Protein AF-A0A9X3S1B6-F1 (afdb_monomer_lite)

pLDDT: mean 93.77, std 5.99, range [55.69, 98.62]

Structure (mmCIF, N/CA/C/O backbone):
data_AF-A0A9X3S1B6-F1
#
_entry.id   AF-A0A9X3S1B6-F1
#
loop_
_atom_site.group_PDB
_atom_site.id
_atom_site.type_symbol
_atom_site.label_atom_id
_atom_site.label_alt_id
_atom_site.label_comp_id
_atom_site.label_asym_id
_atom_site.label_entity_id
_atom_site.label_seq_id
_atom_site.pdbx_PDB_ins_code
_atom_site.Cartn_x
_atom_site.Cartn_y
_atom_site.Cartn_z
_atom_site.occupancy
_atom_site.B_iso_or_equiv
_atom_site.auth_seq_id
_atom_site.auth_comp_id
_atom_site.auth_asym_id
_atom_site.auth_atom_id
_atom_site.pdbx_PDB_model_num
ATOM 1 N N . MET A 1 1 ? 19.649 -4.390 -50.395 1.00 55.69 1 MET A N 1
ATOM 2 C CA . MET A 1 1 ? 19.396 -3.046 -49.841 1.00 55.69 1 MET A CA 1
ATOM 3 C C . MET A 1 1 ? 19.246 -3.220 -48.351 1.00 55.69 1 MET A C 1
ATOM 5 O O . MET A 1 1 ? 18.350 -3.954 -47.955 1.00 55.69 1 MET A O 1
ATOM 9 N N . ASN A 1 2 ? 20.157 -2.636 -47.575 1.00 63.88 2 ASN A N 1
ATOM 10 C CA . ASN A 1 2 ? 19.964 -2.508 -46.139 1.00 63.88 2 ASN A CA 1
ATOM 11 C C . ASN A 1 2 ? 18.861 -1.468 -45.941 1.00 63.88 2 ASN A C 1
ATOM 13 O O . ASN A 1 2 ? 19.017 -0.348 -46.424 1.00 63.88 2 ASN A O 1
ATOM 17 N N . ARG A 1 3 ? 17.719 -1.874 -45.391 1.00 82.31 3 ARG A N 1
ATOM 18 C CA . ARG A 1 3 ? 16.631 -0.960 -45.035 1.00 82.31 3 ARG A CA 1
ATOM 19 C C . ARG A 1 3 ? 16.833 -0.661 -43.556 1.00 82.31 3 ARG A C 1
ATOM 21 O O . ARG A 1 3 ? 16.439 -1.474 -42.737 1.00 82.31 3 ARG A O 1
ATOM 28 N N . ASP A 1 4 ? 17.653 0.355 -43.334 1.00 87.81 4 ASP A N 1
ATOM 29 C CA . ASP A 1 4 ? 17.922 1.020 -42.061 1.00 87.81 4 ASP A CA 1
ATOM 30 C C . ASP A 1 4 ? 17.354 2.429 -42.267 1.00 87.81 4 ASP A C 1
ATOM 32 O O . ASP A 1 4 ? 18.010 3.285 -42.872 1.00 87.81 4 ASP A O 1
ATOM 36 N N . ALA A 1 5 ? 16.051 2.582 -42.033 1.00 92.12 5 ALA A N 1
ATOM 37 C CA . ALA A 1 5 ? 15.310 3.769 -42.454 1.00 92.12 5 ALA A CA 1
ATOM 38 C C . ALA A 1 5 ? 15.431 4.931 -41.459 1.00 92.12 5 ALA A C 1
ATOM 40 O O . ALA A 1 5 ? 15.227 6.084 -41.859 1.00 92.12 5 ALA A O 1
ATOM 41 N N . ASP A 1 6 ? 15.835 4.658 -40.221 1.00 92.50 6 ASP A N 1
ATOM 42 C CA . ASP A 1 6 ? 16.108 5.667 -39.202 1.00 92.50 6 ASP A CA 1
ATOM 43 C C . ASP A 1 6 ? 17.604 5.941 -38.948 1.00 92.50 6 ASP A C 1
ATOM 45 O O . ASP A 1 6 ? 17.943 6.962 -38.337 1.00 92.50 6 ASP A O 1
ATOM 49 N N . GLY A 1 7 ? 18.500 5.126 -39.512 1.00 92.62 7 GLY A N 1
ATOM 50 C CA . GLY A 1 7 ? 19.941 5.357 -39.531 1.00 92.62 7 GLY A CA 1
ATOM 51 C C . GLY A 1 7 ? 20.646 5.006 -38.224 1.00 92.62 7 GLY A C 1
ATOM 52 O O . GLY A 1 7 ? 21.706 5.576 -37.937 1.00 92.62 7 GLY A O 1
ATOM 53 N N . ASP A 1 8 ? 20.075 4.123 -37.410 1.00 90.50 8 ASP A N 1
ATOM 54 C CA . ASP A 1 8 ? 20.631 3.743 -36.115 1.00 90.50 8 ASP A CA 1
ATOM 55 C C . ASP A 1 8 ? 21.666 2.601 -36.174 1.00 90.50 8 ASP A C 1
ATOM 57 O O . ASP A 1 8 ? 22.314 2.281 -35.167 1.00 90.50 8 ASP A O 1
ATOM 61 N N . GLY A 1 9 ? 21.865 2.040 -37.373 1.00 92.88 9 GLY A N 1
ATOM 62 C CA . GLY A 1 9 ? 22.798 0.958 -37.659 1.00 92.88 9 GLY A CA 1
ATOM 63 C C . GLY A 1 9 ? 22.198 -0.450 -37.587 1.00 92.88 9 GLY A C 1
ATOM 64 O O . GLY A 1 9 ? 22.944 -1.415 -37.805 1.00 92.88 9 GLY A O 1
ATOM 65 N N . PHE A 1 10 ? 20.897 -0.596 -37.324 1.00 92.19 10 PHE A N 1
ATOM 66 C CA . PHE A 1 10 ? 20.180 -1.866 -37.258 1.00 92.19 10 PHE A CA 1
ATOM 67 C C . PHE A 1 10 ? 19.086 -1.950 -38.330 1.00 92.19 10 PHE A C 1
ATOM 69 O O . PHE A 1 10 ? 18.066 -1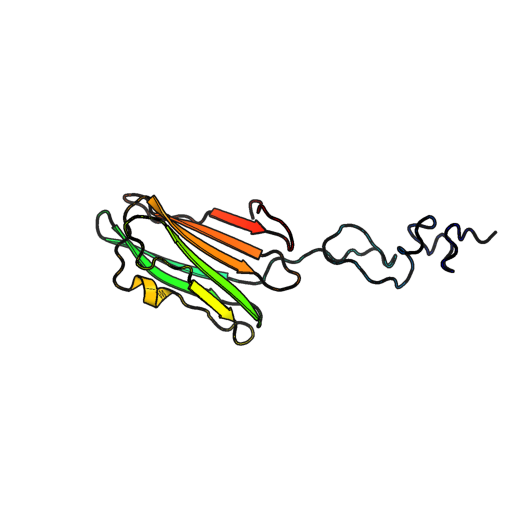.295 -38.250 1.00 92.19 10 PHE A O 1
ATOM 76 N N . PRO A 1 11 ? 19.244 -2.811 -39.343 1.00 92.19 11 PRO A N 1
ATOM 77 C CA . PRO A 1 11 ? 18.230 -2.960 -40.380 1.00 92.19 11 PRO A CA 1
ATOM 78 C C . PRO A 1 11 ? 17.125 -3.957 -40.010 1.00 92.19 11 PRO A C 1
ATOM 80 O O . PRO A 1 11 ? 17.331 -4.912 -39.251 1.00 92.19 11 PRO A O 1
ATOM 83 N N . VAL A 1 12 ? 15.981 -3.883 -40.692 1.00 87.69 12 VAL A N 1
ATOM 84 C CA . VAL A 1 12 ? 15.017 -5.000 -40.678 1.00 87.69 12 VAL A CA 1
ATOM 85 C C . VAL A 1 12 ? 15.642 -6.297 -41.233 1.00 87.69 12 VAL A C 1
ATOM 87 O O . VAL A 1 12 ? 16.408 -6.261 -42.203 1.00 87.69 12 VAL A O 1
ATOM 90 N N . PRO A 1 13 ? 15.303 -7.484 -40.687 1.00 89.31 13 PRO A N 1
ATOM 91 C CA . PRO A 1 13 ? 14.257 -7.747 -39.695 1.00 89.31 13 PRO A CA 1
ATOM 92 C C . PRO A 1 13 ? 14.770 -7.839 -38.248 1.00 89.31 13 PRO A C 1
ATOM 94 O O . PRO A 1 13 ? 14.054 -8.377 -37.404 1.00 89.31 13 PRO A O 1
ATOM 97 N N . VAL A 1 14 ? 16.021 -7.444 -37.974 1.00 89.44 14 VAL A N 1
ATOM 98 C CA . VAL A 1 14 ? 16.537 -7.470 -36.596 1.00 89.44 14 VAL A CA 1
ATOM 99 C C . VAL A 1 14 ? 16.000 -6.285 -35.798 1.00 89.44 14 VAL A C 1
ATOM 101 O O . VAL A 1 14 ? 15.715 -6.447 -34.615 1.00 89.44 14 VAL A O 1
ATOM 104 N N . ASP A 1 15 ? 15.794 -5.152 -36.466 1.00 93.50 15 ASP A N 1
ATOM 105 C CA . ASP A 1 15 ? 15.026 -4.036 -35.937 1.00 93.50 15 ASP A CA 1
ATOM 106 C C . ASP A 1 15 ? 13.513 -4.295 -36.045 1.00 93.50 15 ASP A C 1
ATOM 108 O O . ASP A 1 15 ? 12.995 -4.739 -37.079 1.00 93.50 15 ASP A O 1
ATOM 112 N N . CYS A 1 16 ? 12.824 -4.069 -34.931 1.00 93.69 16 CYS A N 1
ATOM 113 C CA . CYS A 1 16 ? 11.393 -4.220 -34.767 1.00 93.69 16 CYS A CA 1
ATOM 114 C C . CYS A 1 16 ? 10.609 -2.934 -35.091 1.00 93.69 16 CYS A C 1
ATOM 116 O O . CYS A 1 16 ? 9.411 -3.047 -35.368 1.00 93.69 16 CYS A O 1
ATOM 118 N N . ASP A 1 17 ? 11.259 -1.764 -35.130 1.00 93.12 17 ASP A N 1
ATOM 119 C CA . ASP A 1 17 ? 10.684 -0.484 -35.566 1.00 93.12 17 ASP A CA 1
ATOM 120 C C . ASP A 1 17 ? 11.730 0.403 -36.273 1.00 93.12 17 ASP A C 1
ATOM 122 O O . ASP A 1 17 ? 12.128 1.438 -35.757 1.00 93.12 17 ASP A O 1
ATOM 126 N N . ASP A 1 18 ? 12.064 0.038 -37.517 1.00 91.75 18 ASP A N 1
ATOM 127 C CA . ASP A 1 18 ? 13.013 0.708 -38.446 1.00 91.75 18 ASP A CA 1
ATOM 128 C C . ASP A 1 18 ? 12.674 2.176 -38.788 1.00 91.75 18 ASP A C 1
ATOM 130 O O . ASP A 1 18 ? 13.307 2.808 -39.631 1.00 91.75 18 ASP A O 1
ATOM 134 N N . GLY A 1 19 ? 11.604 2.724 -38.207 1.00 94.69 19 GLY A N 1
ATOM 135 C CA . GLY A 1 19 ? 11.247 4.137 -38.293 1.00 94.69 19 GLY A CA 1
ATOM 136 C C . GLY A 1 19 ? 11.608 4.941 -37.043 1.00 94.69 19 GLY A C 1
ATOM 137 O O . GLY A 1 19 ? 11.284 6.135 -36.992 1.00 94.69 19 GLY A O 1
ATOM 138 N N . ASN A 1 20 ? 12.212 4.321 -36.030 1.00 93.88 20 ASN A N 1
ATOM 139 C CA . ASN A 1 20 ? 12.457 4.921 -34.733 1.00 93.88 20 ASN A CA 1
ATOM 140 C C . ASN A 1 20 ? 13.818 4.502 -34.143 1.00 93.88 20 ASN A C 1
ATOM 142 O O . ASN A 1 20 ? 13.897 3.492 -33.447 1.00 93.88 20 ASN A O 1
ATOM 146 N N . PRO A 1 21 ? 14.838 5.383 -34.180 1.00 94.06 21 PRO A N 1
ATOM 147 C CA . PRO A 1 21 ? 16.205 5.026 -33.798 1.00 94.06 21 PRO A CA 1
ATOM 148 C C . PRO A 1 21 ? 16.375 4.826 -32.279 1.00 94.06 21 PRO A C 1
ATOM 150 O O . PRO A 1 21 ? 17.486 4.627 -31.775 1.00 94.06 21 PRO A O 1
ATOM 153 N N . ALA A 1 22 ? 15.304 4.992 -31.494 1.00 94.75 22 ALA A N 1
ATOM 154 C CA . ALA A 1 22 ? 15.267 4.663 -30.073 1.00 94.75 22 ALA A CA 1
ATOM 155 C C . ALA A 1 22 ? 14.812 3.217 -29.798 1.00 94.75 22 ALA A C 1
ATOM 157 O O . ALA A 1 22 ? 15.035 2.744 -28.683 1.00 94.75 22 ALA A O 1
ATOM 158 N N . ILE A 1 23 ? 14.199 2.541 -30.773 1.00 94.25 23 ILE A N 1
ATOM 159 C CA . ILE A 1 23 ? 13.744 1.151 -30.698 1.00 94.25 23 ILE A CA 1
ATOM 160 C C . ILE A 1 23 ? 14.662 0.332 -31.590 1.00 94.25 23 ILE A C 1
ATOM 162 O O . ILE A 1 23 ? 14.599 0.452 -32.799 1.00 94.25 23 ILE A O 1
ATOM 166 N N . ARG A 1 24 ? 15.553 -0.454 -30.984 1.00 94.94 24 ARG A N 1
ATOM 167 C CA . ARG A 1 24 ? 16.576 -1.210 -31.709 1.00 94.94 24 ARG A CA 1
ATOM 168 C C . ARG A 1 24 ? 17.209 -2.291 -30.852 1.00 94.94 24 ARG A C 1
ATOM 170 O O . ARG A 1 24 ? 17.233 -2.162 -29.623 1.00 94.94 24 ARG A O 1
ATOM 177 N N . PRO A 1 25 ? 17.861 -3.296 -31.455 1.00 96.25 25 PRO A N 1
ATOM 178 C CA . PRO A 1 25 ? 18.609 -4.309 -30.723 1.00 96.25 25 PRO A CA 1
ATOM 179 C C . PRO A 1 25 ? 19.552 -3.728 -29.656 1.00 96.25 25 PRO A C 1
ATOM 181 O O . PRO A 1 25 ? 20.514 -3.015 -29.946 1.00 96.25 25 PRO A O 1
ATOM 184 N N . GLY A 1 26 ? 19.287 -4.065 -28.391 1.00 91.31 26 GLY A N 1
ATOM 185 C CA . GLY A 1 26 ? 20.102 -3.635 -27.249 1.00 91.31 26 GLY A CA 1
ATOM 186 C C . GLY A 1 26 ? 19.806 -2.231 -26.705 1.00 91.31 26 GLY A C 1
ATOM 187 O O . GLY A 1 26 ? 20.569 -1.754 -25.858 1.00 91.31 26 GLY A O 1
ATOM 188 N N . ALA A 1 27 ? 18.726 -1.571 -27.139 1.00 94.56 27 ALA A N 1
ATOM 189 C CA . ALA A 1 27 ? 18.234 -0.363 -26.476 1.00 94.56 27 ALA A CA 1
ATOM 190 C C . ALA A 1 27 ? 17.855 -0.626 -25.003 1.00 94.56 27 ALA A C 1
ATOM 192 O O . ALA A 1 27 ? 17.703 -1.766 -24.556 1.00 94.56 27 ALA A O 1
ATOM 193 N N . LEU A 1 28 ? 17.721 0.446 -24.217 1.00 92.31 28 LEU A N 1
ATOM 194 C CA . LEU A 1 28 ? 17.266 0.335 -22.834 1.00 92.31 28 LEU A CA 1
ATOM 195 C C . LEU A 1 28 ? 15.737 0.273 -22.792 1.00 92.31 28 LEU A C 1
ATOM 197 O O . LEU A 1 28 ? 15.076 1.229 -23.178 1.00 92.31 28 LEU A O 1
ATOM 201 N N . GLU A 1 29 ? 15.215 -0.805 -22.216 1.00 92.38 29 GLU A N 1
ATOM 202 C CA . GLU A 1 29 ? 13.792 -0.980 -21.919 1.00 92.38 29 GLU A CA 1
ATOM 203 C C . GLU A 1 29 ? 13.229 0.133 -21.024 1.00 92.38 29 GLU A C 1
ATOM 205 O O . GLU A 1 29 ? 13.740 0.405 -19.924 1.00 92.38 29 GLU A O 1
ATOM 210 N N . VAL A 1 30 ? 12.118 0.732 -21.447 1.00 87.38 30 VAL A N 1
ATOM 211 C CA . VAL A 1 30 ? 11.378 1.715 -20.658 1.00 87.38 30 VAL A CA 1
ATOM 212 C C . VAL A 1 30 ? 10.373 0.987 -19.775 1.00 87.38 30 VAL A C 1
ATOM 214 O O . VAL A 1 30 ? 9.268 0.625 -20.177 1.00 87.38 30 VAL A O 1
ATOM 217 N N . ARG A 1 31 ? 10.726 0.809 -18.497 1.00 86.88 31 ARG A N 1
ATOM 218 C CA . ARG A 1 31 ? 9.843 0.094 -17.570 1.00 86.88 31 ARG A CA 1
ATOM 219 C C . ARG A 1 31 ? 8.452 0.712 -17.481 1.00 86.88 31 ARG A C 1
ATOM 221 O O . ARG A 1 31 ? 8.290 1.893 -17.171 1.00 86.88 31 ARG A O 1
ATOM 228 N N . GLY A 1 32 ? 7.449 -0.146 -17.633 1.00 82.62 32 GLY A N 1
ATOM 229 C CA . GLY A 1 32 ? 6.053 0.189 -17.413 1.00 82.62 32 GLY A CA 1
ATOM 230 C C . GLY A 1 32 ? 5.272 0.645 -18.635 1.00 82.62 32 GLY A C 1
ATOM 231 O O . GLY A 1 32 ? 4.083 0.926 -18.476 1.00 82.62 32 GLY A O 1
ATOM 232 N N . ASN A 1 33 ? 5.889 0.708 -19.815 1.00 84.94 33 ASN A N 1
ATOM 233 C CA . ASN A 1 33 ? 5.151 0.802 -21.069 1.00 84.94 33 ASN A CA 1
ATOM 234 C C . ASN A 1 33 ? 4.947 -0.607 -21.678 1.00 84.94 33 ASN A C 1
ATOM 236 O O . ASN A 1 33 ? 5.207 -1.624 -21.029 1.00 84.94 33 ASN A O 1
ATOM 240 N N . LEU A 1 34 ? 4.377 -0.657 -22.882 1.00 89.19 34 LEU A N 1
ATOM 241 C CA . LEU A 1 34 ? 4.105 -1.896 -23.622 1.00 89.19 34 LEU A CA 1
ATOM 242 C C . LEU A 1 34 ? 4.943 -1.986 -24.907 1.00 89.19 34 LEU A C 1
ATOM 244 O O . LEU A 1 34 ? 4.542 -2.677 -25.841 1.00 89.19 34 LEU A O 1
ATOM 248 N N . VAL A 1 35 ? 6.044 -1.240 -24.973 1.00 92.06 35 VAL A N 1
ATOM 249 C CA . VAL A 1 35 ? 6.948 -1.205 -26.123 1.00 92.06 35 VAL A CA 1
ATOM 250 C C . VAL A 1 35 ? 8.141 -2.102 -25.802 1.00 92.06 35 VAL A C 1
AT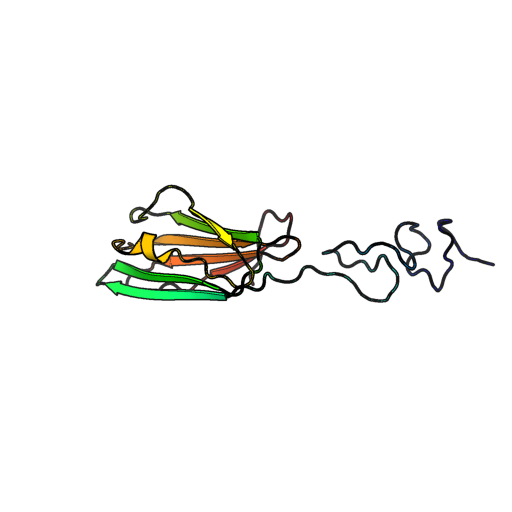OM 252 O O . VAL A 1 35 ? 8.575 -2.157 -24.658 1.00 92.06 35 VAL A O 1
ATOM 255 N N . ASP A 1 36 ? 8.592 -2.858 -26.797 1.00 93.50 36 ASP A N 1
ATOM 256 C CA . ASP A 1 36 ? 9.828 -3.643 -26.760 1.00 93.50 36 ASP A CA 1
ATOM 257 C C . ASP A 1 36 ? 10.901 -2.764 -27.399 1.00 93.50 36 ASP A C 1
ATOM 259 O O . ASP A 1 36 ? 11.014 -2.716 -28.624 1.00 93.50 36 ASP A O 1
ATOM 263 N N . GLU A 1 37 ? 11.596 -1.958 -26.595 1.00 96.06 37 GLU A N 1
ATOM 264 C CA . GLU A 1 37 ? 12.592 -1.030 -27.135 1.00 96.06 37 GLU A CA 1
ATOM 265 C C . GLU A 1 37 ? 13.826 -1.767 -27.637 1.00 96.06 37 GLU A C 1
ATOM 267 O O . GLU A 1 37 ? 14.519 -1.263 -28.516 1.00 96.06 37 GLU A O 1
ATOM 272 N N . ASN A 1 38 ? 14.136 -2.930 -27.067 1.00 96.19 38 ASN A N 1
ATOM 273 C CA . ASN A 1 38 ? 15.388 -3.625 -27.336 1.00 96.19 38 ASN A CA 1
ATOM 274 C C . ASN A 1 38 ? 15.269 -4.737 -28.397 1.00 96.19 38 ASN A C 1
ATOM 276 O O . ASN A 1 38 ? 16.263 -5.420 -28.668 1.00 96.19 38 ASN A O 1
ATOM 280 N N . CYS A 1 39 ? 14.075 -4.904 -28.975 1.00 94.38 39 CYS A N 1
ATOM 281 C CA . CYS A 1 39 ? 13.688 -5.906 -29.963 1.00 94.38 39 CYS A CA 1
ATOM 282 C C . CYS A 1 39 ? 13.974 -7.364 -29.543 1.00 94.38 39 CYS A C 1
ATOM 284 O O . CYS A 1 39 ? 14.220 -8.231 -30.391 1.00 94.38 39 CYS A O 1
ATOM 286 N N . ASP A 1 40 ? 13.944 -7.671 -28.240 1.00 95.00 40 ASP A N 1
ATOM 287 C CA . ASP A 1 40 ? 14.179 -9.021 -27.704 1.00 95.00 40 ASP A CA 1
ATOM 288 C C . ASP A 1 40 ? 12.898 -9.872 -27.568 1.00 95.00 40 ASP A C 1
ATOM 290 O O . ASP A 1 40 ? 12.945 -11.041 -27.148 1.00 95.00 40 ASP A O 1
ATOM 294 N N . ARG A 1 41 ? 11.762 -9.320 -28.015 1.00 92.75 41 ARG A N 1
ATOM 295 C CA . ARG A 1 41 ? 10.399 -9.867 -27.929 1.00 92.75 41 ARG A CA 1
ATOM 296 C C . ARG A 1 41 ? 9.869 -9.951 -26.506 1.00 92.75 41 ARG A C 1
ATOM 298 O O . ARG A 1 41 ? 9.036 -10.819 -26.203 1.00 92.75 41 ARG A O 1
ATOM 305 N N . ARG A 1 42 ? 10.338 -9.082 -25.618 1.00 92.25 42 ARG A N 1
ATOM 306 C CA . ARG A 1 42 ? 9.843 -8.939 -24.250 1.00 92.25 42 ARG A CA 1
ATOM 307 C C . ARG A 1 42 ? 9.606 -7.464 -23.976 1.00 92.25 42 ARG A C 1
ATOM 309 O O . ARG A 1 42 ? 10.157 -6.594 -24.619 1.00 92.25 42 ARG A O 1
ATOM 316 N N . VAL A 1 43 ? 8.735 -7.212 -23.011 1.00 91.00 43 VAL A N 1
ATOM 317 C CA . VAL A 1 43 ? 8.498 -5.871 -22.477 1.00 91.00 43 VAL A CA 1
ATOM 318 C C . VAL A 1 43 ? 8.758 -5.906 -20.981 1.00 91.00 43 VAL A C 1
ATOM 320 O O . VAL A 1 43 ? 8.622 -6.961 -20.343 1.00 91.00 43 VAL A O 1
ATOM 323 N N . SER A 1 44 ? 9.091 -4.757 -20.404 1.00 88.38 44 SER A N 1
ATOM 324 C CA . SER A 1 44 ? 9.396 -4.627 -18.977 1.00 88.38 44 SER A CA 1
ATOM 325 C C . SER A 1 44 ? 8.259 -3.952 -18.186 1.00 88.38 44 SER A C 1
ATOM 327 O O . SER A 1 44 ? 8.400 -2.799 -17.774 1.00 88.38 44 SER A O 1
ATOM 329 N N . PRO A 1 45 ? 7.119 -4.621 -17.908 1.00 86.62 45 PRO A N 1
ATOM 330 C CA . PRO A 1 45 ? 5.988 -3.988 -17.238 1.00 86.62 45 PRO A CA 1
ATOM 331 C C . PRO A 1 45 ? 6.284 -3.707 -15.760 1.00 86.62 45 PRO A C 1
ATOM 333 O O . PRO A 1 45 ? 7.132 -4.341 -15.125 1.00 86.62 45 PRO A O 1
ATOM 336 N N . TRP A 1 46 ? 5.513 -2.797 -15.161 1.00 87.00 46 TRP A N 1
ATOM 337 C CA . TRP A 1 46 ? 5.538 -2.630 -13.712 1.00 87.00 46 TRP A CA 1
ATOM 338 C C . TRP A 1 46 ? 5.039 -3.894 -13.011 1.00 87.00 46 TRP A C 1
ATOM 340 O O . TRP A 1 46 ? 3.971 -4.420 -13.324 1.00 87.00 46 TRP A O 1
ATOM 350 N N . VAL A 1 47 ? 5.762 -4.327 -11.981 1.00 87.56 47 VAL A N 1
ATOM 351 C CA . VAL A 1 47 ? 5.314 -5.412 -11.101 1.00 87.56 47 VAL A CA 1
ATOM 352 C C . VAL A 1 47 ? 4.612 -4.848 -9.872 1.00 87.56 47 VAL A C 1
ATOM 354 O O . VAL A 1 47 ? 4.971 -3.785 -9.363 1.00 87.56 47 VAL A O 1
ATOM 357 N N . ALA A 1 48 ? 3.602 -5.552 -9.363 1.00 89.62 48 ALA A N 1
ATOM 358 C CA . ALA A 1 48 ? 2.963 -5.168 -8.109 1.00 89.62 48 ALA A CA 1
ATOM 359 C C . ALA A 1 48 ? 3.957 -5.224 -6.948 1.00 89.62 48 ALA A C 1
ATOM 361 O O . ALA A 1 48 ? 4.754 -6.157 -6.841 1.00 89.62 48 ALA A O 1
ATOM 362 N N . VAL A 1 49 ? 3.886 -4.241 -6.045 1.00 94.25 49 VAL A N 1
ATOM 363 C CA . VAL A 1 49 ? 4.708 -4.253 -4.837 1.00 94.25 49 VAL A CA 1
ATOM 364 C C . VAL A 1 49 ? 4.425 -5.536 -4.055 1.00 94.25 49 VAL A C 1
ATOM 366 O O . VAL A 1 49 ? 3.292 -5.805 -3.640 1.00 94.25 49 VAL A O 1
ATOM 369 N N . ALA A 1 50 ? 5.468 -6.338 -3.850 1.00 91.88 50 ALA A N 1
ATOM 370 C CA . ALA A 1 50 ? 5.392 -7.526 -3.018 1.00 91.88 50 ALA A CA 1
ATOM 371 C C . ALA A 1 50 ? 5.159 -7.075 -1.573 1.00 91.88 50 ALA A C 1
ATOM 373 O O . ALA A 1 50 ? 6.066 -6.572 -0.927 1.00 91.88 50 ALA A O 1
ATOM 374 N N . ALA A 1 51 ? 3.925 -7.161 -1.079 1.00 95.81 51 ALA A N 1
ATOM 375 C CA . ALA A 1 51 ? 3.590 -6.806 0.295 1.00 95.81 51 ALA A CA 1
ATOM 376 C C . ALA A 1 51 ? 2.295 -7.493 0.734 1.00 95.81 51 ALA A C 1
ATOM 378 O O . ALA A 1 51 ? 1.293 -7.482 0.016 1.00 95.81 51 ALA A O 1
ATOM 379 N N . ALA A 1 52 ? 2.300 -8.026 1.953 1.00 96.00 52 ALA A N 1
ATOM 380 C CA . ALA A 1 52 ? 1.131 -8.595 2.607 1.00 96.00 52 ALA A CA 1
ATOM 381 C C . ALA A 1 52 ? 0.672 -7.685 3.750 1.00 96.00 52 ALA A C 1
ATOM 383 O O . ALA A 1 52 ? 1.478 -7.257 4.581 1.00 96.00 52 ALA A O 1
ATOM 384 N N . VAL A 1 53 ? -0.631 -7.410 3.818 1.00 98.00 53 VAL A N 1
ATOM 385 C CA . VAL A 1 53 ? -1.241 -6.661 4.922 1.00 98.00 53 VAL A CA 1
ATOM 386 C C . VAL A 1 53 ? -2.020 -7.626 5.796 1.00 98.00 53 VAL A C 1
ATOM 388 O O . VAL A 1 53 ? -3.009 -8.206 5.366 1.00 98.00 53 VAL A O 1
ATOM 391 N N . THR A 1 54 ? -1.591 -7.767 7.046 1.00 97.81 54 THR A N 1
ATOM 392 C CA . THR A 1 54 ? -2.322 -8.522 8.068 1.00 97.81 54 THR A CA 1
ATOM 393 C C . THR A 1 54 ? -3.013 -7.548 9.009 1.00 97.81 54 THR A C 1
ATOM 395 O O . THR A 1 54 ? -2.375 -6.623 9.523 1.00 97.81 54 THR A O 1
ATOM 398 N N . ASN A 1 55 ? -4.303 -7.754 9.251 1.00 97.50 55 ASN A N 1
ATOM 399 C CA . ASN A 1 55 ? -5.089 -6.952 10.178 1.00 97.50 55 ASN A CA 1
ATOM 400 C C . ASN A 1 55 ? -5.951 -7.851 11.077 1.00 97.50 55 ASN A C 1
ATOM 402 O O . ASN A 1 55 ? -6.202 -9.007 10.749 1.00 97.50 55 ASN A O 1
ATOM 406 N N . GLN A 1 56 ? -6.344 -7.334 12.240 1.00 98.00 56 GLN A N 1
ATOM 407 C CA . GLN A 1 56 ? -7.242 -8.025 13.166 1.00 98.00 56 GLN A CA 1
ATOM 408 C C . GLN A 1 56 ? -8.273 -7.043 13.706 1.00 98.00 56 GLN A C 1
ATOM 410 O O . GLN A 1 56 ? -7.963 -6.201 14.558 1.00 98.00 56 GLN A O 1
ATOM 415 N N . TRP A 1 57 ? -9.494 -7.169 13.202 1.00 97.75 57 TRP A N 1
ATOM 416 C CA . TRP A 1 57 ? -10.640 -6.379 13.624 1.00 97.75 57 TRP A CA 1
ATOM 417 C C . TRP A 1 57 ? -11.463 -7.119 14.677 1.00 97.75 57 TRP A C 1
ATOM 419 O O . TRP A 1 57 ? -11.519 -8.345 14.692 1.00 97.75 57 TRP A O 1
ATOM 429 N N . ALA A 1 58 ? -12.102 -6.367 15.566 1.00 97.31 58 ALA A N 1
ATOM 430 C CA . ALA A 1 58 ? -13.057 -6.895 16.530 1.00 97.31 58 ALA A CA 1
ATOM 431 C C . ALA A 1 58 ? -14.196 -5.895 16.755 1.00 97.31 58 ALA A C 1
ATOM 433 O O . ALA A 1 58 ? -14.025 -4.692 16.535 1.00 97.31 58 ALA A O 1
ATOM 434 N N . LEU A 1 59 ? -15.336 -6.391 17.228 1.00 96.56 59 LEU A N 1
ATOM 435 C CA . LEU A 1 59 ? -16.465 -5.569 17.657 1.00 96.56 59 LEU A CA 1
ATOM 436 C C . LEU A 1 59 ? -16.441 -5.386 19.182 1.00 96.56 59 LEU A C 1
ATOM 438 O O . LEU A 1 59 ? -16.080 -6.298 19.921 1.00 96.56 59 LEU A O 1
ATOM 442 N N . ASP A 1 60 ? -16.812 -4.190 19.629 1.00 94.06 60 ASP A N 1
ATOM 443 C CA . ASP A 1 60 ? -17.031 -3.799 21.027 1.00 94.06 60 ASP A CA 1
ATOM 444 C C . ASP A 1 60 ? -18.348 -3.009 21.071 1.00 94.06 60 ASP A C 1
ATOM 446 O O . ASP A 1 60 ? -18.378 -1.784 20.904 1.00 94.06 60 ASP A O 1
ATOM 450 N N . GLY A 1 61 ? -19.465 -3.741 21.133 1.00 91.12 61 GLY A N 1
ATOM 451 C CA . GLY A 1 61 ? -20.803 -3.190 20.910 1.00 91.12 61 GLY A CA 1
ATOM 452 C C . GLY A 1 61 ? -20.918 -2.534 19.529 1.00 91.12 61 GLY A C 1
ATOM 453 O O . GLY A 1 61 ? -20.624 -3.147 18.507 1.00 91.12 61 GLY A O 1
ATOM 454 N N . SER A 1 62 ? -21.299 -1.254 19.494 1.00 91.19 62 SER A N 1
ATOM 455 C CA . SER A 1 62 ? -21.405 -0.466 18.255 1.00 91.19 62 SER A CA 1
ATOM 456 C C . SER A 1 62 ? -20.066 0.132 17.779 1.00 91.19 62 SER A C 1
ATOM 458 O O . SER A 1 62 ? -20.051 1.046 16.945 1.00 91.19 62 SER A O 1
ATOM 460 N N . ARG A 1 63 ? -18.939 -0.254 18.390 1.00 95.94 63 ARG A N 1
ATOM 461 C CA . ARG A 1 63 ? -17.598 0.252 18.066 1.00 95.94 63 ARG A CA 1
ATOM 462 C C . ARG A 1 63 ? -16.761 -0.840 17.421 1.00 95.94 63 ARG A C 1
ATOM 464 O O . ARG A 1 63 ? -16.852 -2.008 17.783 1.00 95.94 63 ARG A O 1
ATOM 471 N N . THR A 1 64 ? -15.881 -0.431 16.518 1.00 97.38 64 THR A N 1
ATOM 472 C CA . THR A 1 64 ? -14.896 -1.316 15.895 1.00 97.38 64 THR A CA 1
ATOM 473 C C . THR A 1 64 ? -13.526 -1.085 16.528 1.00 97.38 64 THR A C 1
ATOM 475 O O . THR A 1 64 ? -13.079 0.058 16.677 1.00 97.38 64 THR A O 1
ATOM 478 N N . LEU A 1 65 ? -12.842 -2.168 16.884 1.00 97.56 65 LEU A N 1
ATOM 479 C CA . LEU A 1 65 ? -11.478 -2.167 17.403 1.00 97.56 65 LEU A CA 1
ATOM 480 C C . LEU A 1 65 ? -10.522 -2.705 16.338 1.00 97.56 65 LEU A C 1
ATOM 482 O O . LEU A 1 65 ? -10.782 -3.747 15.740 1.00 97.56 65 LEU A O 1
ATOM 486 N N . LEU A 1 66 ? -9.386 -2.032 16.156 1.00 98.25 66 LEU A N 1
ATOM 487 C CA . LEU A 1 66 ? -8.277 -2.526 15.341 1.00 98.25 66 LEU A CA 1
ATOM 488 C C . LEU A 1 66 ? -7.158 -3.006 16.264 1.00 98.25 66 LEU A C 1
ATOM 490 O O . LEU A 1 66 ? -6.405 -2.198 16.806 1.00 98.25 66 LEU A O 1
ATOM 494 N N . ARG A 1 67 ? -7.064 -4.322 16.473 1.00 97.94 67 ARG A N 1
ATOM 495 C CA . ARG A 1 67 ? -6.087 -4.930 17.394 1.00 97.94 67 ARG A CA 1
ATOM 496 C C . ARG A 1 67 ? -4.708 -5.056 16.764 1.00 97.94 67 ARG A C 1
ATOM 498 O O . ARG A 1 67 ? -3.698 -4.858 17.438 1.00 97.94 67 ARG A O 1
ATOM 505 N N . SER A 1 68 ? -4.670 -5.355 15.469 1.00 98.19 68 SER A N 1
ATOM 506 C CA . SER A 1 68 ? -3.432 -5.513 14.717 1.00 98.19 68 SER A CA 1
ATOM 507 C C . SER A 1 68 ? -3.547 -4.887 13.336 1.00 98.19 68 SER A C 1
ATOM 509 O O . SER A 1 68 ? -4.562 -5.059 12.669 1.00 98.19 68 SER A O 1
ATOM 511 N N . LEU A 1 69 ? -2.502 -4.179 12.911 1.00 98.56 69 LEU A N 1
ATOM 512 C CA . LEU A 1 69 ? -2.301 -3.740 11.535 1.00 98.56 69 LEU A CA 1
ATOM 513 C C . LEU A 1 69 ? -0.803 -3.761 11.239 1.00 98.56 69 LEU A C 1
ATOM 515 O O . LEU A 1 69 ? -0.041 -2.949 11.779 1.00 98.56 69 LEU A O 1
ATOM 519 N N . VAL A 1 70 ? -0.386 -4.715 10.412 1.00 98.56 70 VAL A N 1
ATOM 520 C CA . VAL A 1 70 ? 1.022 -4.966 10.099 1.00 98.56 70 VAL A CA 1
ATOM 521 C C . VAL A 1 70 ? 1.183 -5.210 8.606 1.00 98.56 70 VAL A C 1
ATOM 523 O O . VAL A 1 70 ? 0.448 -6.005 8.022 1.00 98.56 70 VAL A O 1
ATOM 526 N N . VAL A 1 71 ? 2.169 -4.546 8.011 1.00 98.50 71 VAL A N 1
ATOM 527 C CA . VAL A 1 71 ? 2.644 -4.805 6.650 1.00 98.50 71 VAL A CA 1
ATOM 528 C C . VAL A 1 71 ? 3.883 -5.689 6.727 1.00 98.50 71 VAL A C 1
ATOM 530 O O . VAL A 1 71 ? 4.774 -5.429 7.537 1.00 98.50 71 VAL A O 1
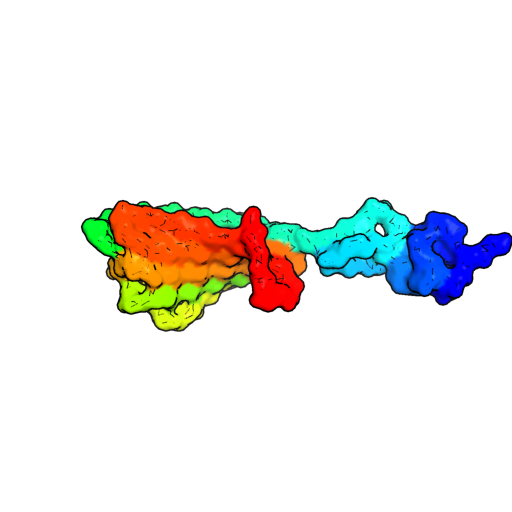ATOM 533 N N . ARG A 1 72 ? 3.928 -6.738 5.907 1.00 97.94 72 ARG A N 1
ATOM 534 C CA . ARG A 1 72 ? 5.014 -7.723 5.819 1.00 97.94 72 ARG A CA 1
ATOM 535 C C . ARG A 1 72 ? 5.425 -7.923 4.366 1.00 97.94 72 ARG A C 1
ATOM 537 O O . ARG A 1 72 ? 4.679 -7.563 3.460 1.00 97.94 72 ARG A O 1
ATOM 544 N N . LEU A 1 73 ? 6.586 -8.544 4.170 1.00 97.00 73 LEU A N 1
ATOM 545 C CA . LEU A 1 73 ? 7.116 -8.955 2.862 1.00 97.00 73 LEU A CA 1
ATOM 546 C C . LEU A 1 73 ? 7.464 -7.812 1.897 1.00 97.00 73 LEU A C 1
ATOM 548 O O . LEU A 1 73 ? 7.870 -8.077 0.775 1.00 97.00 73 LEU A O 1
ATOM 552 N N . ALA A 1 74 ? 7.352 -6.560 2.343 1.00 97.06 74 ALA A N 1
ATOM 553 C CA . ALA A 1 74 ? 7.741 -5.400 1.559 1.00 97.06 74 ALA A CA 1
ATOM 554 C C . ALA A 1 74 ? 9.272 -5.305 1.414 1.00 97.06 74 ALA A C 1
ATOM 556 O O . ALA A 1 74 ? 9.989 -5.622 2.371 1.00 97.06 74 ALA A O 1
ATOM 557 N N . PRO A 1 75 ? 9.784 -4.860 0.252 1.00 97.06 75 PRO A N 1
ATOM 558 C CA . PRO A 1 75 ? 11.216 -4.679 0.046 1.00 97.06 75 PRO A CA 1
ATOM 559 C C . PRO A 1 75 ? 11.752 -3.497 0.861 1.00 97.06 75 PRO A C 1
ATOM 561 O O . PRO A 1 75 ? 11.009 -2.585 1.248 1.00 97.06 75 PRO A O 1
ATOM 564 N N . LYS A 1 76 ? 13.064 -3.491 1.107 1.00 97.38 76 LYS A N 1
ATOM 565 C CA . LYS A 1 76 ? 13.774 -2.376 1.740 1.00 97.38 76 LYS A CA 1
ATOM 566 C C . LYS A 1 76 ? 13.479 -1.071 0.999 1.00 97.38 76 LYS A C 1
ATOM 568 O O . LYS A 1 76 ? 13.473 -1.010 -0.225 1.00 97.38 76 LYS A O 1
ATOM 573 N N . GLY A 1 77 ? 13.247 0.000 1.753 1.00 96.94 77 GLY A N 1
ATOM 574 C CA . GLY A 1 77 ? 12.969 1.319 1.182 1.00 96.94 77 GLY A CA 1
ATOM 575 C C . GLY A 1 77 ? 11.523 1.523 0.721 1.00 96.94 77 GLY A C 1
ATOM 576 O O . GLY A 1 77 ? 11.154 2.661 0.422 1.00 96.94 77 GLY A O 1
ATOM 577 N N . ALA A 1 78 ? 10.674 0.486 0.733 1.00 97.75 78 ALA A N 1
ATOM 578 C CA . ALA A 1 78 ? 9.246 0.661 0.498 1.00 97.75 78 ALA A CA 1
ATOM 579 C C . ALA A 1 78 ? 8.647 1.629 1.531 1.00 97.75 78 ALA A C 1
ATOM 581 O O . ALA A 1 78 ? 8.919 1.551 2.735 1.00 97.75 78 ALA A O 1
ATOM 582 N N . LYS A 1 79 ? 7.818 2.553 1.050 1.00 98.00 79 LYS A N 1
ATOM 583 C CA . LYS A 1 79 ? 7.126 3.555 1.860 1.00 98.00 79 LYS A CA 1
ATOM 584 C C . LYS A 1 79 ? 5.741 3.039 2.209 1.00 98.00 79 LYS A C 1
ATOM 586 O O . LYS A 1 79 ? 4.964 2.675 1.327 1.00 98.00 79 LYS A O 1
ATOM 591 N N . VAL A 1 80 ? 5.422 3.061 3.49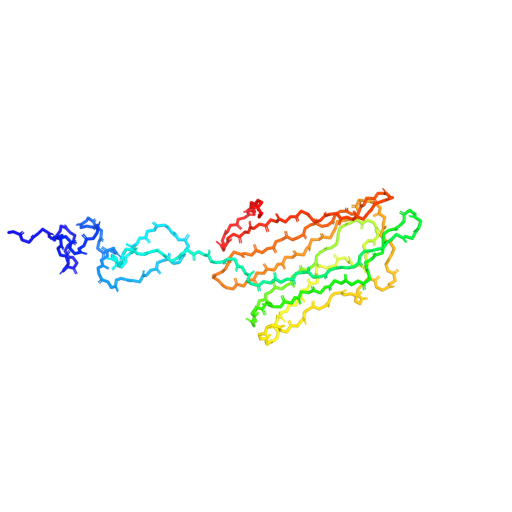6 1.00 98.38 80 VAL A N 1
ATOM 592 C CA . VAL A 1 80 ? 4.119 2.679 4.032 1.00 98.38 80 VAL A CA 1
ATOM 593 C C . VAL A 1 80 ? 3.511 3.883 4.732 1.00 98.38 80 VAL A C 1
ATOM 595 O O . VAL A 1 80 ? 4.091 4.435 5.671 1.00 98.38 80 VAL A O 1
ATOM 598 N N . THR A 1 81 ? 2.335 4.309 4.287 1.00 98.44 81 THR A N 1
ATOM 599 C CA . THR A 1 81 ? 1.628 5.451 4.870 1.00 98.44 81 THR A CA 1
ATOM 600 C C . THR A 1 81 ? 0.244 5.048 5.339 1.00 98.44 81 THR A C 1
ATOM 602 O O . THR A 1 81 ? -0.424 4.252 4.690 1.00 98.44 81 THR A O 1
ATOM 605 N N . LEU A 1 82 ? -0.181 5.589 6.476 1.00 98.62 82 LEU A N 1
ATOM 606 C CA . LEU A 1 82 ? -1.475 5.328 7.083 1.00 98.62 82 LEU A CA 1
ATOM 607 C C . LEU A 1 82 ? -2.156 6.652 7.418 1.00 98.62 82 LEU A C 1
ATOM 609 O O . LEU A 1 82 ? -1.640 7.454 8.201 1.00 98.62 82 LEU A O 1
ATOM 613 N N . SER A 1 83 ? -3.343 6.856 6.862 1.00 98.50 83 SER A N 1
ATOM 614 C CA . SER A 1 83 ? -4.236 7.950 7.232 1.00 98.50 83 SER A CA 1
ATOM 615 C C . SER A 1 83 ? -5.497 7.414 7.902 1.00 98.50 83 SER A C 1
ATOM 617 O O . SER A 1 83 ? -5.926 6.290 7.647 1.00 98.50 83 SER A O 1
ATOM 619 N N . CYS A 1 84 ? -6.070 8.226 8.784 1.00 98.50 84 CYS A N 1
ATOM 620 C CA . CYS A 1 84 ? -7.352 7.973 9.420 1.00 98.50 84 CYS A CA 1
ATOM 621 C C . CYS A 1 84 ? -8.204 9.225 9.246 1.00 98.50 84 CYS A C 1
ATOM 623 O O . CYS A 1 84 ? -7.750 10.326 9.558 1.00 98.50 84 CYS A O 1
ATOM 625 N N . ARG A 1 85 ? -9.432 9.063 8.755 1.00 98.19 85 ARG A N 1
ATOM 626 C CA . ARG A 1 85 ? -10.428 10.134 8.655 1.00 98.19 85 ARG A CA 1
ATOM 627 C C . ARG A 1 85 ? -11.714 9.723 9.365 1.00 98.19 85 ARG A C 1
ATOM 629 O O . ARG A 1 85 ? -12.151 8.583 9.246 1.00 98.19 85 ARG A O 1
ATOM 636 N N . GLY A 1 86 ? -12.314 10.658 10.093 1.00 96.00 86 GLY A N 1
ATOM 637 C CA . GLY A 1 86 ? -13.510 10.426 10.903 1.00 96.00 86 GLY A CA 1
ATOM 638 C C . GLY A 1 86 ? -13.348 10.931 12.336 1.00 96.00 86 GLY A C 1
ATOM 639 O O . GLY A 1 86 ? -12.240 11.195 12.803 1.00 96.00 86 GLY A O 1
ATOM 640 N N . SER A 1 87 ? -14.465 11.063 13.046 1.00 93.94 87 SER A N 1
ATOM 641 C CA . SER A 1 87 ? -14.510 11.682 14.380 1.00 93.94 87 SER A CA 1
ATOM 642 C C . SER A 1 87 ? -13.857 10.855 15.494 1.00 93.94 87 SER A C 1
ATOM 644 O O . SER A 1 87 ? -13.520 11.404 16.536 1.00 93.94 87 SER A O 1
ATOM 646 N N . SER A 1 88 ? -13.640 9.552 15.291 1.00 96.38 88 SER A N 1
ATOM 647 C CA . SER A 1 88 ? -12.956 8.659 16.250 1.00 96.38 88 SER A CA 1
ATOM 648 C C . SER A 1 88 ? -11.520 8.311 15.878 1.00 96.38 88 SER A C 1
ATOM 650 O O . SER A 1 88 ? -10.961 7.350 16.409 1.00 96.38 88 SER A O 1
ATOM 652 N N . CYS A 1 89 ? -10.915 9.043 14.947 1.00 97.44 89 CYS A N 1
ATOM 653 C CA . CYS A 1 89 ? -9.535 8.779 14.580 1.00 97.44 89 CYS A CA 1
ATOM 654 C C . CYS A 1 89 ? -8.576 9.046 15.747 1.00 97.44 89 CYS A C 1
ATOM 656 O O . CYS A 1 89 ? -8.596 10.139 16.311 1.00 97.44 89 CYS A O 1
ATOM 658 N N . PRO A 1 90 ? -7.689 8.092 16.090 1.00 97.44 90 PRO A N 1
ATOM 659 C CA . PRO A 1 90 ? -6.754 8.260 17.203 1.00 97.44 90 PRO A CA 1
ATOM 660 C C . PRO A 1 90 ? -5.573 9.186 16.874 1.00 97.44 90 PRO A C 1
ATOM 662 O O . PRO A 1 90 ? -4.749 9.481 17.736 1.00 97.44 90 PRO A O 1
ATOM 665 N N . PHE A 1 91 ? -5.459 9.642 15.627 1.00 97.25 91 PHE A N 1
ATOM 666 C CA . PHE A 1 91 ? -4.448 10.591 15.181 1.00 97.25 91 PHE A CA 1
ATOM 667 C C . PHE A 1 91 ? -5.001 11.458 14.049 1.00 97.25 91 PHE A C 1
ATOM 669 O O . PHE A 1 91 ? -5.817 11.001 13.252 1.00 97.25 91 PHE A O 1
ATOM 676 N N . LYS A 1 92 ? -4.517 12.702 13.966 1.00 94.56 92 LYS A N 1
ATOM 677 C CA . LYS A 1 92 ? -4.883 13.649 12.899 1.00 94.56 92 LYS A CA 1
ATOM 678 C C . LYS A 1 92 ? -3.932 13.580 11.700 1.00 94.56 92 LYS A C 1
ATOM 680 O O . LYS A 1 92 ? -4.368 13.590 10.557 1.00 94.56 92 LYS A O 1
ATOM 685 N N . ALA A 1 93 ? -2.627 13.500 11.959 1.00 97.50 93 ALA A N 1
ATOM 686 C CA . ALA A 1 93 ? -1.603 13.504 10.915 1.00 97.50 93 ALA A CA 1
ATOM 687 C C . ALA A 1 93 ? -1.349 12.104 10.338 1.00 97.50 93 ALA A C 1
ATOM 689 O O . ALA A 1 93 ? -1.222 11.137 11.096 1.00 97.50 93 ALA A O 1
ATOM 690 N N . THR A 1 94 ? -1.181 12.021 9.014 1.00 98.25 94 THR A N 1
ATOM 691 C CA . THR A 1 94 ? -0.776 10.794 8.311 1.00 98.25 94 THR A CA 1
ATOM 692 C C . THR A 1 94 ? 0.531 10.256 8.877 1.00 98.25 94 THR A C 1
ATOM 694 O O . THR A 1 94 ? 1.537 10.967 8.956 1.00 98.25 94 THR A O 1
ATOM 697 N N . LYS A 1 95 ? 0.524 8.978 9.245 1.00 98.50 95 LYS A N 1
ATOM 698 C CA . LYS A 1 95 ? 1.704 8.263 9.722 1.00 98.50 95 LYS A CA 1
ATOM 699 C C . LYS A 1 95 ? 2.447 7.679 8.537 1.00 98.50 95 LYS A C 1
ATOM 701 O O . LYS A 1 95 ? 1.830 7.189 7.599 1.00 98.50 95 LYS A O 1
ATOM 706 N N . ARG A 1 96 ? 3.771 7.773 8.565 1.00 98.31 96 ARG A N 1
ATOM 707 C CA . ARG A 1 96 ? 4.649 7.310 7.493 1.00 98.31 96 ARG A CA 1
ATOM 708 C C . ARG A 1 96 ? 5.745 6.463 8.111 1.00 98.31 96 ARG A C 1
ATOM 710 O O . ARG A 1 96 ? 6.219 6.775 9.199 1.00 98.31 96 ARG A O 1
ATOM 717 N N . SER A 1 97 ? 6.110 5.398 7.428 1.00 98.19 97 SER A N 1
ATOM 718 C CA . SER A 1 97 ? 7.207 4.522 7.800 1.00 98.19 97 SER A CA 1
ATOM 719 C C . SER A 1 97 ? 7.880 4.021 6.530 1.00 98.19 97 SER A C 1
ATOM 721 O O . SER A 1 97 ? 7.242 3.924 5.480 1.00 98.19 97 SER A O 1
ATOM 723 N N . THR A 1 98 ? 9.165 3.719 6.640 1.00 98.12 98 THR A N 1
ATOM 724 C CA . THR A 1 98 ? 9.959 3.131 5.567 1.00 98.12 98 THR A CA 1
ATOM 725 C C . THR A 1 98 ? 10.438 1.772 6.041 1.00 98.12 98 THR A C 1
ATOM 727 O O . THR A 1 98 ? 10.879 1.629 7.183 1.00 98.12 98 THR A O 1
ATOM 730 N N . VAL A 1 99 ? 10.347 0.772 5.174 1.00 98.19 99 VAL A N 1
ATOM 731 C CA . VAL A 1 99 ? 10.823 -0.579 5.466 1.00 98.19 99 VAL A CA 1
ATOM 732 C C . VAL A 1 99 ? 12.348 -0.556 5.597 1.00 98.19 99 VAL A C 1
ATOM 734 O O . VAL A 1 99 ? 13.058 -0.235 4.644 1.00 98.19 99 VAL A O 1
ATOM 737 N N . ALA A 1 100 ? 12.851 -0.863 6.794 1.00 97.12 100 ALA A N 1
ATOM 738 C CA . ALA A 1 100 ? 14.264 -0.688 7.144 1.00 97.12 100 ALA A CA 1
ATOM 739 C C . ALA A 1 100 ? 15.209 -1.683 6.441 1.00 97.12 100 ALA A C 1
ATOM 741 O O . ALA A 1 100 ? 16.340 -1.340 6.103 1.00 97.12 100 ALA A O 1
ATOM 742 N N . ARG A 1 101 ? 14.742 -2.914 6.224 1.00 97.06 101 ARG A N 1
ATOM 743 C CA . ARG A 1 101 ? 15.439 -3.999 5.517 1.00 97.06 101 ARG A CA 1
ATOM 744 C C . ARG A 1 101 ? 14.406 -4.917 4.875 1.00 97.06 101 ARG A C 1
ATOM 746 O O . ARG A 1 101 ? 13.251 -4.888 5.299 1.00 97.06 101 ARG A O 1
ATOM 753 N N . ASP A 1 102 ? 14.812 -5.724 3.904 1.00 96.56 102 ASP A N 1
ATOM 754 C CA . ASP A 1 102 ? 13.883 -6.580 3.169 1.00 96.56 102 ASP A CA 1
ATOM 755 C C . ASP A 1 102 ? 13.027 -7.436 4.098 1.00 96.56 102 ASP A C 1
ATOM 757 O O . ASP A 1 102 ? 13.503 -8.005 5.085 1.00 96.56 102 ASP A O 1
ATOM 761 N N . LEU A 1 103 ? 11.731 -7.471 3.783 1.00 96.25 103 LEU A N 1
ATOM 762 C CA . LEU A 1 103 ? 10.694 -8.224 4.482 1.00 96.25 103 LEU A CA 1
ATOM 763 C C . LEU A 1 103 ? 10.446 -7.786 5.939 1.00 96.25 103 LEU A C 1
ATOM 765 O O . LEU A 1 103 ? 9.595 -8.377 6.613 1.00 96.25 103 LEU A O 1
ATOM 769 N N . ALA A 1 104 ? 11.133 -6.749 6.436 1.00 97.56 104 ALA A N 1
ATOM 770 C CA . ALA A 1 104 ? 10.950 -6.263 7.797 1.00 97.56 104 ALA A CA 1
ATOM 771 C C . ALA A 1 104 ? 9.514 -5.761 8.019 1.00 97.56 104 ALA A C 1
ATOM 773 O O . ALA A 1 104 ? 8.983 -5.004 7.201 1.00 97.56 104 ALA A O 1
ATOM 774 N N . PRO A 1 105 ? 8.873 -6.139 9.138 1.00 98.06 105 PRO A N 1
ATOM 775 C CA . PRO A 1 105 ? 7.495 -5.761 9.387 1.00 98.06 105 PRO A CA 1
ATOM 776 C C . PRO A 1 105 ? 7.375 -4.280 9.761 1.00 98.06 105 PRO A C 1
ATOM 778 O O . PRO A 1 105 ? 8.134 -3.764 10.582 1.00 98.06 105 PRO A O 1
ATOM 781 N N . VAL A 1 106 ? 6.341 -3.624 9.240 1.00 98.38 106 VAL A N 1
ATOM 782 C CA . VAL A 1 106 ? 5.918 -2.282 9.662 1.00 98.38 106 VAL A CA 1
ATOM 783 C C . VAL A 1 106 ? 4.588 -2.411 10.392 1.00 98.38 106 VAL A C 1
ATOM 785 O O . VAL A 1 106 ? 3.590 -2.824 9.804 1.00 98.38 106 VAL A O 1
ATOM 788 N N . SER A 1 107 ? 4.558 -2.068 11.682 1.00 98.38 107 SER A N 1
ATOM 789 C CA . SER A 1 107 ? 3.354 -2.167 12.516 1.00 98.38 107 SER A CA 1
ATOM 790 C C . SER A 1 107 ? 2.799 -0.797 12.891 1.00 98.38 107 SER A C 1
ATOM 792 O O . SER A 1 107 ? 3.518 0.066 13.394 1.00 98.38 107 SER A O 1
ATOM 794 N N . PHE A 1 108 ? 1.485 -0.643 12.733 1.00 98.31 108 PHE A N 1
ATOM 795 C CA . PHE A 1 108 ? 0.727 0.522 13.193 1.00 98.31 108 PHE A CA 1
ATOM 796 C C . PHE A 1 108 ? -0.186 0.211 14.386 1.00 98.31 108 PHE A C 1
ATOM 798 O O . PHE A 1 108 ? -0.861 1.107 14.890 1.00 98.31 108 PHE A O 1
ATOM 805 N N . SER A 1 109 ? -0.189 -1.030 14.884 1.00 98.00 109 SER A N 1
ATOM 806 C CA . SER A 1 109 ? -1.122 -1.518 15.912 1.00 98.00 109 SER A CA 1
ATOM 807 C C . SER A 1 109 ? -1.132 -0.652 17.181 1.00 98.00 109 SER A C 1
ATOM 809 O O . SER A 1 109 ? -2.187 -0.383 17.752 1.00 98.00 109 SER A O 1
ATOM 811 N N . LYS A 1 110 ? 0.034 -0.132 17.597 1.00 97.75 110 LYS A N 1
ATOM 812 C CA . LYS A 1 110 ? 0.161 0.721 18.796 1.00 97.75 110 LYS A CA 1
ATOM 813 C C . LYS A 1 110 ? -0.695 1.992 18.729 1.00 97.75 110 LYS A C 1
ATOM 815 O O . LYS A 1 110 ? -1.148 2.457 19.771 1.00 97.75 110 LYS A O 1
ATOM 820 N N . LEU A 1 111 ? -0.959 2.518 17.529 1.00 97.75 111 LEU A N 1
ATOM 821 C CA . LEU A 1 111 ? -1.786 3.713 17.329 1.00 97.75 111 LEU A CA 1
ATOM 822 C C . LEU A 1 111 ? -3.256 3.482 17.698 1.00 97.75 111 LEU A C 1
ATOM 824 O O . LEU A 1 111 ? -3.964 4.435 18.010 1.00 97.75 111 LEU A O 1
ATOM 828 N N . PHE A 1 112 ? -3.709 2.228 17.678 1.00 97.81 112 PHE A N 1
ATOM 829 C CA . PHE A 1 112 ? -5.110 1.861 17.872 1.00 97.81 112 PHE A CA 1
ATOM 830 C C . PHE A 1 112 ? -5.384 1.178 19.213 1.00 97.81 112 PHE A C 1
ATOM 832 O O . PHE A 1 112 ? -6.536 0.885 19.512 1.00 97.81 112 PHE A O 1
ATOM 839 N N . ARG A 1 113 ? -4.368 0.990 20.070 1.00 94.94 113 ARG A N 1
ATOM 840 C CA . ARG A 1 113 ? -4.486 0.245 21.342 1.00 94.94 113 ARG A CA 1
ATOM 841 C C . ARG A 1 113 ? -5.652 0.702 22.231 1.00 94.94 113 ARG A C 1
ATOM 843 O O . ARG A 1 113 ? -6.231 -0.111 22.937 1.00 94.94 113 ARG A O 1
ATOM 850 N N . ARG A 1 114 ? -5.961 2.002 22.232 1.00 94.19 114 ARG A N 1
ATOM 851 C CA . ARG A 1 114 ? -7.063 2.608 23.007 1.00 94.19 114 ARG A CA 1
ATOM 852 C C . ARG A 1 114 ? -8.178 3.169 22.117 1.00 94.19 114 ARG A C 1
ATOM 854 O O . ARG A 1 114 ? -9.077 3.840 22.612 1.00 94.19 114 ARG A O 1
ATOM 861 N N . ALA A 1 115 ? -8.094 2.959 20.806 1.00 96.69 115 ALA A N 1
ATOM 862 C CA . ALA A 1 115 ? -9.033 3.533 19.859 1.00 96.69 115 ALA A CA 1
ATOM 863 C C . ALA A 1 115 ? -10.313 2.694 19.801 1.00 96.69 115 ALA A C 1
ATOM 865 O O . ALA A 1 115 ? -10.261 1.478 19.630 1.00 96.69 115 ALA A O 1
ATOM 866 N N . ARG A 1 116 ? -11.461 3.367 19.892 1.00 96.94 116 ARG A N 1
ATOM 867 C CA . ARG A 1 116 ? -12.787 2.790 19.647 1.00 96.94 116 ARG A CA 1
ATOM 868 C C . ARG A 1 116 ? -13.411 3.505 18.458 1.00 96.94 116 ARG A C 1
ATOM 870 O O . ARG A 1 116 ? -13.880 4.636 18.593 1.00 96.94 116 ARG A O 1
ATOM 877 N N . LEU A 1 117 ? -13.371 2.878 17.287 1.00 97.31 117 LEU A N 1
ATOM 878 C CA . LEU A 1 117 ? -13.760 3.524 16.038 1.00 97.31 117 LEU A CA 1
ATOM 879 C C . LEU A 1 117 ? -15.286 3.495 15.878 1.00 97.31 117 LEU A C 1
ATOM 881 O O . LEU A 1 117 ? -15.925 2.461 16.067 1.00 97.31 117 LEU A O 1
ATOM 885 N N . ARG A 1 118 ? -15.884 4.641 15.548 1.00 97.12 118 ARG A N 1
ATOM 886 C CA . ARG A 1 118 ? -17.294 4.759 15.159 1.00 97.12 118 ARG A CA 1
ATOM 887 C C . ARG A 1 118 ? -17.461 4.304 13.714 1.00 97.12 118 ARG A C 1
ATOM 889 O O . ARG A 1 118 ? -16.509 4.415 12.941 1.00 97.12 118 ARG A O 1
ATOM 896 N N . ALA A 1 119 ? -18.666 3.879 13.343 1.00 97.06 119 ALA A N 1
ATOM 897 C CA . ALA A 1 119 ? -19.039 3.687 11.944 1.00 97.06 119 ALA A CA 1
ATOM 898 C C . ALA A 1 119 ? -18.744 4.954 11.112 1.00 97.06 119 ALA A C 1
ATOM 900 O O . ALA A 1 119 ? -18.862 6.075 11.612 1.00 97.06 119 ALA A O 1
ATOM 901 N N . GLY A 1 120 ? -18.310 4.764 9.868 1.00 96.75 120 GLY A N 1
ATOM 902 C CA . GLY A 1 120 ? -17.863 5.821 8.960 1.00 96.75 120 GLY A CA 1
ATOM 903 C C . GLY A 1 120 ? -16.400 6.246 9.135 1.00 96.75 120 GLY A C 1
ATOM 904 O O . GLY A 1 120 ? -15.922 7.090 8.378 1.00 96.75 120 GLY A O 1
ATOM 905 N N . THR A 1 121 ? -15.656 5.671 10.089 1.00 98.00 121 THR A N 1
ATOM 906 C CA . THR A 1 121 ? -14.210 5.921 10.193 1.00 98.00 121 THR A CA 1
ATOM 907 C C . THR A 1 121 ? -13.491 5.224 9.049 1.00 98.00 121 THR A C 1
ATOM 909 O O . THR A 1 121 ? -13.620 4.015 8.864 1.00 98.00 121 THR A O 1
ATOM 912 N N . ARG A 1 122 ? -12.694 5.982 8.299 1.00 98.38 122 ARG A N 1
ATOM 913 C CA . ARG A 1 122 ? -11.957 5.495 7.136 1.00 98.38 122 ARG A CA 1
ATOM 914 C C . ARG A 1 122 ? -10.467 5.436 7.434 1.00 98.38 122 ARG A C 1
ATOM 916 O O . ARG A 1 122 ? -9.857 6.466 7.720 1.00 98.38 122 ARG A O 1
ATOM 923 N N . LEU A 1 123 ? -9.882 4.249 7.328 1.00 98.38 123 LEU A N 1
ATOM 924 C CA . LEU A 1 123 ? -8.435 4.053 7.324 1.00 98.38 123 LEU A CA 1
ATOM 925 C C . LEU A 1 123 ? -7.962 3.821 5.896 1.00 98.38 123 LEU A C 1
ATOM 927 O O . LEU A 1 123 ? -8.485 2.938 5.222 1.00 98.38 123 LEU A O 1
ATOM 931 N N . THR A 1 124 ? -6.947 4.564 5.467 1.00 98.44 124 THR A N 1
ATOM 932 C CA . THR A 1 124 ? -6.298 4.348 4.169 1.00 98.44 124 THR A CA 1
ATOM 933 C C . THR A 1 124 ? -4.824 4.052 4.390 1.00 98.44 124 THR A C 1
ATOM 935 O O . THR A 1 124 ? -4.093 4.902 4.908 1.00 98.44 124 THR A O 1
ATOM 938 N N . LEU A 1 125 ? -4.412 2.842 4.017 1.00 98.38 125 LEU A N 1
ATOM 939 C CA . LEU A 1 125 ? -3.046 2.339 4.089 1.00 98.38 125 LEU A CA 1
ATOM 940 C C . LEU A 1 125 ? -2.474 2.231 2.672 1.00 98.38 125 LEU A C 1
ATOM 942 O O . LEU A 1 125 ? -2.956 1.432 1.877 1.00 98.38 125 LEU A O 1
ATOM 946 N N . THR A 1 126 ? -1.434 2.997 2.367 1.00 97.88 126 THR A N 1
ATOM 947 C CA . THR A 1 126 ? -0.764 2.993 1.060 1.00 97.88 126 THR A CA 1
ATO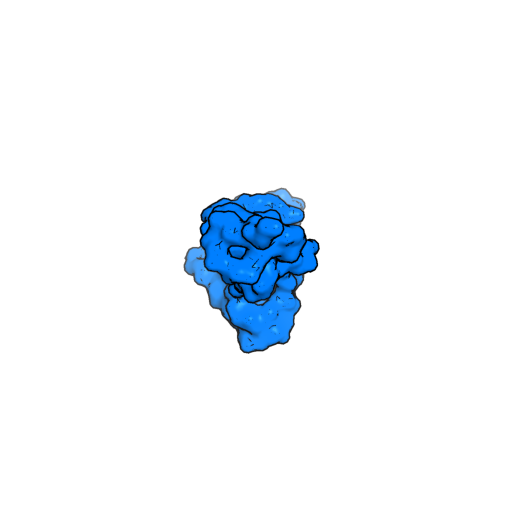M 948 C C . THR A 1 126 ? 0.636 2.414 1.187 1.00 97.88 126 THR A C 1
ATOM 950 O O . THR A 1 126 ? 1.395 2.834 2.061 1.00 97.88 126 THR A O 1
ATOM 953 N N . ILE A 1 127 ? 0.983 1.489 0.295 1.00 97.69 127 ILE A N 1
ATOM 954 C CA . ILE A 1 127 ? 2.295 0.851 0.184 1.00 97.69 127 ILE A CA 1
ATOM 955 C C . ILE A 1 127 ? 2.834 1.133 -1.217 1.00 97.69 127 ILE A C 1
ATOM 957 O O . ILE A 1 127 ? 2.181 0.811 -2.205 1.00 97.69 127 ILE A O 1
ATOM 961 N N . THR A 1 128 ? 4.018 1.731 -1.306 1.00 96.62 128 THR A N 1
ATOM 962 C CA . THR A 1 128 ? 4.685 2.051 -2.579 1.00 96.62 128 THR A CA 1
ATOM 963 C C . THR A 1 128 ? 6.158 1.688 -2.502 1.00 96.62 128 THR A C 1
ATOM 965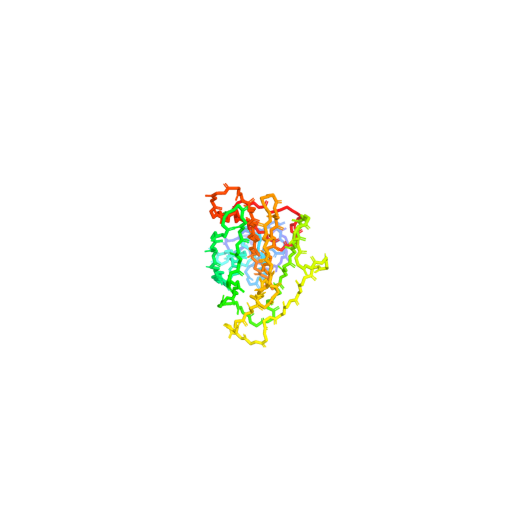 O O . THR A 1 128 ? 6.796 1.990 -1.492 1.00 96.62 128 THR A O 1
ATOM 968 N N . ALA A 1 129 ? 6.717 1.138 -3.573 1.00 94.56 129 ALA A N 1
ATOM 969 C CA . ALA A 1 129 ? 8.156 0.968 -3.745 1.00 94.56 129 ALA A CA 1
ATOM 970 C C . ALA A 1 129 ? 8.586 1.530 -5.115 1.00 94.56 129 ALA A C 1
ATOM 972 O O . ALA A 1 129 ? 7.727 1.685 -5.990 1.00 94.56 129 ALA A O 1
ATOM 973 N N . PRO A 1 130 ? 9.870 1.890 -5.298 1.00 89.25 130 PRO A N 1
ATOM 974 C CA . PRO A 1 130 ? 10.384 2.297 -6.603 1.00 89.25 130 PRO A CA 1
ATOM 975 C C . PRO A 1 130 ? 10.054 1.251 -7.662 1.00 89.25 130 PRO A C 1
ATOM 977 O O . PRO A 1 130 ? 10.126 0.061 -7.373 1.00 89.25 130 PRO A O 1
ATOM 980 N N . GLU A 1 131 ? 9.685 1.707 -8.856 1.00 86.44 131 GLU A N 1
ATOM 981 C CA . GLU A 1 131 ? 9.487 0.840 -10.021 1.00 86.44 131 GLU A CA 1
ATOM 982 C C . GLU A 1 131 ? 8.459 -0.292 -9.822 1.00 86.44 131 GLU A C 1
ATOM 984 O O . GLU A 1 131 ? 8.573 -1.371 -10.401 1.00 86.44 131 GLU A O 1
ATOM 989 N N . THR A 1 132 ? 7.437 -0.057 -8.990 1.00 92.62 132 THR A N 1
ATOM 990 C CA . THR A 1 132 ? 6.365 -1.030 -8.728 1.00 92.62 132 THR A CA 1
ATOM 991 C C . THR A 1 132 ? 4.988 -0.381 -8.713 1.00 92.62 132 THR A C 1
ATOM 993 O O . THR A 1 132 ? 4.838 0.789 -8.352 1.00 92.62 132 THR A O 1
ATOM 996 N N . ILE A 1 133 ? 3.960 -1.169 -9.023 1.00 93.44 133 ILE A N 1
ATOM 997 C CA . ILE A 1 133 ? 2.562 -0.797 -8.791 1.00 93.44 133 ILE A CA 1
ATOM 998 C C . ILE A 1 133 ? 2.316 -0.817 -7.278 1.00 93.44 133 ILE A C 1
ATOM 1000 O O . ILE A 1 133 ? 2.420 -1.856 -6.621 1.00 93.44 133 ILE A O 1
ATOM 1004 N N . GLY A 1 134 ? 1.997 0.343 -6.707 1.00 95.56 134 GLY A N 1
ATOM 1005 C CA . GLY A 1 134 ? 1.658 0.477 -5.295 1.00 95.56 134 GLY A CA 1
ATOM 1006 C C . GLY A 1 134 ? 0.282 -0.106 -4.970 1.00 95.56 134 GLY A C 1
ATOM 1007 O O . GLY A 1 134 ? -0.578 -0.218 -5.839 1.00 95.56 134 GLY A O 1
ATOM 1008 N N . ARG A 1 135 ? 0.050 -0.430 -3.693 1.00 96.25 135 ARG A N 1
ATOM 1009 C CA . ARG A 1 135 ? -1.235 -0.940 -3.183 1.00 96.25 135 ARG A CA 1
ATOM 1010 C C . ARG A 1 135 ? -1.831 0.013 -2.159 1.00 96.25 135 ARG A C 1
ATOM 1012 O O . ARG A 1 135 ? -1.136 0.471 -1.250 1.00 96.25 135 ARG A O 1
ATOM 1019 N N . ILE A 1 136 ? -3.123 0.282 -2.274 1.00 96.94 136 ILE A N 1
ATOM 1020 C CA . ILE A 1 136 ? -3.881 1.162 -1.389 1.00 96.94 136 ILE A CA 1
ATOM 1021 C C . ILE A 1 136 ? -5.036 0.352 -0.804 1.00 96.94 136 ILE A C 1
ATOM 1023 O O . ILE A 1 136 ? -5.903 -0.118 -1.526 1.00 96.94 136 ILE A O 1
ATOM 1027 N N . TYR A 1 137 ? -5.053 0.196 0.515 1.00 97.81 137 TYR A N 1
ATOM 1028 C CA . TYR A 1 137 ? -6.112 -0.489 1.247 1.00 97.81 137 TYR A CA 1
ATOM 1029 C C . TYR A 1 137 ? -6.969 0.548 1.955 1.00 97.81 137 TYR A C 1
ATOM 1031 O O . TYR A 1 137 ? -6.465 1.303 2.791 1.00 97.81 137 TYR A O 1
ATOM 1039 N N . THR A 1 138 ? -8.263 0.555 1.662 1.00 98.06 138 THR A N 1
ATOM 1040 C CA . THR A 1 138 ? -9.237 1.411 2.333 1.00 98.06 138 THR A CA 1
ATOM 1041 C C . THR A 1 138 ? -10.202 0.561 3.145 1.00 98.06 138 THR A C 1
ATOM 1043 O O . THR A 1 138 ? -11.004 -0.183 2.590 1.00 98.06 138 THR A O 1
ATOM 1046 N N . TYR A 1 139 ? -10.153 0.721 4.465 1.00 98.25 139 TYR A N 1
ATOM 1047 C CA . TYR A 1 139 ? -11.082 0.106 5.409 1.00 98.25 139 TYR A CA 1
ATOM 1048 C C . TYR A 1 139 ? -12.061 1.173 5.886 1.00 98.25 139 TYR A C 1
ATOM 1050 O O . TYR A 1 139 ? -11.637 2.220 6.383 1.00 98.25 139 TYR A O 1
ATOM 1058 N N . THR A 1 140 ? -13.360 0.920 5.753 1.00 98.00 140 THR A N 1
ATOM 1059 C CA . THR A 1 140 ? -14.401 1.807 6.291 1.00 98.00 140 THR A CA 1
ATOM 1060 C C . THR A 1 140 ? -15.163 1.056 7.361 1.00 98.00 140 THR A C 1
ATOM 1062 O O . THR A 1 140 ? -15.820 0.066 7.062 1.00 98.00 140 THR A O 1
ATOM 1065 N N . THR A 1 141 ? -15.063 1.507 8.608 1.00 97.44 141 THR A N 1
ATOM 1066 C CA . THR A 1 141 ? -15.805 0.889 9.707 1.00 97.44 141 THR A CA 1
ATOM 1067 C C . THR A 1 141 ? -17.300 1.075 9.494 1.00 97.44 141 THR A C 1
ATOM 1069 O O . THR A 1 141 ? -17.771 2.145 9.106 1.00 97.44 141 THR A O 1
ATOM 1072 N N . VAL A 1 142 ? -18.058 0.031 9.781 1.00 94.44 142 VAL A N 1
ATOM 1073 C CA . VAL A 1 142 ? -19.507 -0.027 9.602 1.00 94.44 142 VAL A CA 1
ATOM 1074 C C . VAL A 1 142 ? -20.143 -0.463 10.914 1.00 94.44 142 VAL A C 1
ATOM 1076 O O . VAL A 1 142 ? -19.484 -1.039 11.780 1.00 94.44 142 VAL A O 1
ATOM 1079 N N . ASN A 1 143 ? -21.408 -0.104 11.122 1.00 93.25 143 ASN A N 1
ATOM 1080 C CA . ASN A 1 143 ? -22.089 -0.476 12.354 1.00 93.25 143 ASN A CA 1
ATOM 1081 C C . ASN A 1 143 ? -22.379 -1.985 12.350 1.00 93.25 143 ASN A C 1
ATOM 1083 O O . ASN A 1 143 ? -22.894 -2.506 11.364 1.00 93.25 143 ASN A O 1
ATOM 1087 N N . GLY A 1 144 ? -22.046 -2.675 13.442 1.00 88.00 144 GLY A N 1
ATOM 1088 C CA . GLY A 1 144 ? -22.365 -4.094 13.634 1.00 88.00 144 GLY A CA 1
ATOM 1089 C C . GLY A 1 144 ? -21.597 -5.094 12.758 1.00 88.00 144 GLY A C 1
ATOM 1090 O O . GLY A 1 144 ? -21.885 -6.282 12.832 1.00 88.00 144 GLY A O 1
ATOM 1091 N N . SER A 1 145 ? -20.625 -4.660 11.951 1.00 92.94 145 SER A N 1
ATOM 1092 C CA . SER A 1 145 ? -19.838 -5.547 11.079 1.00 92.94 145 SER A CA 1
ATOM 1093 C C . SER A 1 145 ? -18.367 -5.131 11.001 1.00 92.94 145 SER A C 1
ATOM 1095 O O . SER A 1 145 ? -17.991 -3.996 11.313 1.00 92.94 145 SER A O 1
ATOM 1097 N N . LEU A 1 146 ? -17.507 -6.090 10.650 1.00 95.19 146 LEU A N 1
ATOM 1098 C CA . LEU A 1 146 ? -16.083 -5.841 10.444 1.00 95.19 146 LEU A CA 1
ATOM 1099 C C . LEU A 1 146 ? -15.864 -5.243 9.045 1.00 95.19 146 LEU A C 1
ATOM 1101 O O . LEU A 1 146 ? -16.584 -5.596 8.115 1.00 95.19 146 LEU A O 1
ATOM 1105 N N . PRO A 1 147 ? -14.905 -4.319 8.882 1.00 95.94 147 PRO A N 1
ATOM 1106 C CA . PRO A 1 147 ? -14.683 -3.657 7.607 1.00 95.94 147 PRO A CA 1
ATOM 1107 C C . PRO A 1 147 ? -13.953 -4.567 6.613 1.00 95.94 147 PRO A C 1
ATOM 1109 O O . PRO A 1 147 ? -12.815 -4.970 6.867 1.00 95.94 147 PRO A O 1
ATOM 1112 N N . ASP A 1 148 ? -14.549 -4.772 5.442 1.00 95.00 148 ASP A N 1
ATOM 1113 C CA . ASP A 1 148 ? -13.852 -5.363 4.301 1.00 95.00 148 ASP A CA 1
ATOM 1114 C C . ASP A 1 148 ? -12.960 -4.320 3.604 1.00 95.00 148 ASP A C 1
ATOM 1116 O O . ASP A 1 148 ? -13.358 -3.155 3.443 1.00 95.00 148 ASP A O 1
ATOM 1120 N N . PRO A 1 149 ? -11.731 -4.688 3.201 1.00 95.94 149 PRO A N 1
ATOM 1121 C CA . PRO A 1 149 ? -10.857 -3.781 2.477 1.00 95.94 149 PRO A CA 1
ATOM 1122 C C . PRO A 1 149 ? -11.346 -3.563 1.045 1.00 95.94 149 PRO A C 1
ATOM 1124 O O . PRO A 1 149 ? -11.540 -4.514 0.294 1.00 95.94 149 PRO A O 1
ATOM 1127 N N . ARG A 1 150 ? -11.404 -2.301 0.614 1.00 96.56 150 ARG A N 1
ATOM 1128 C CA . ARG A 1 150 ? -11.276 -1.968 -0.813 1.00 96.56 150 ARG A CA 1
ATOM 1129 C C . ARG A 1 150 ? -9.799 -1.850 -1.154 1.00 96.56 150 ARG A C 1
ATOM 1131 O O . ARG A 1 150 ? -9.075 -1.154 -0.436 1.00 96.56 150 ARG A O 1
ATOM 1138 N N . ILE A 1 151 ? -9.363 -2.532 -2.206 1.00 95.44 151 ILE A N 1
ATOM 1139 C CA . ILE A 1 151 ? -7.959 -2.584 -2.608 1.00 95.44 151 ILE A CA 1
ATOM 1140 C C . ILE A 1 151 ? -7.822 -1.926 -3.978 1.00 95.44 151 ILE A C 1
ATOM 1142 O O . ILE A 1 151 ? -8.495 -2.307 -4.928 1.00 95.44 151 ILE A O 1
ATOM 1146 N N . GLU A 1 152 ? -6.950 -0.930 -4.057 1.00 95.19 152 GLU A N 1
ATOM 1147 C CA . GLU A 1 152 ? -6.625 -0.227 -5.293 1.00 95.19 152 GLU A CA 1
ATOM 1148 C C . GLU A 1 152 ? -5.135 -0.376 -5.612 1.00 95.19 152 GLU A C 1
ATOM 1150 O O . GLU A 1 152 ? -4.280 -0.369 -4.717 1.00 95.19 152 GLU A O 1
ATOM 1155 N N . CYS A 1 153 ? -4.835 -0.503 -6.897 1.00 93.88 153 CYS A N 1
ATOM 1156 C CA . CYS A 1 153 ? -3.512 -0.594 -7.485 1.00 93.88 153 CYS A CA 1
ATOM 1157 C C . CYS A 1 153 ? -3.207 0.735 -8.171 1.00 93.88 153 CYS A C 1
ATOM 1159 O O . CYS A 1 153 ? -4.075 1.320 -8.815 1.00 93.88 153 CYS A O 1
ATOM 1161 N N . ARG A 1 154 ? -1.989 1.250 -8.001 1.00 93.75 154 ARG A N 1
ATOM 1162 C CA . ARG A 1 154 ? -1.592 2.526 -8.606 1.00 93.75 154 ARG A CA 1
ATOM 1163 C C . ARG A 1 154 ? -0.185 2.439 -9.164 1.00 93.75 154 ARG A C 1
ATOM 1165 O O . ARG A 1 154 ? 0.756 2.241 -8.387 1.00 93.75 154 ARG A O 1
ATOM 1172 N N . ALA A 1 155 ? -0.045 2.595 -10.477 1.00 89.62 155 ALA A N 1
ATOM 1173 C CA . ALA A 1 155 ? 1.259 2.583 -11.116 1.00 89.62 155 ALA A CA 1
ATOM 1174 C C . ALA A 1 155 ? 2.073 3.836 -10.728 1.00 89.62 155 ALA A C 1
ATOM 1176 O O . ALA A 1 155 ? 1.513 4.851 -10.285 1.00 89.62 155 ALA A O 1
ATOM 1177 N N . PRO A 1 156 ? 3.410 3.788 -10.840 1.00 85.31 156 PRO A N 1
ATOM 1178 C CA . PRO A 1 156 ? 4.247 4.970 -10.679 1.00 85.31 156 PRO A CA 1
ATOM 1179 C C . PRO A 1 156 ? 3.782 6.123 -11.586 1.00 85.31 156 PRO A C 1
ATOM 1181 O O . PRO A 1 156 ? 3.530 5.926 -12.766 1.00 85.31 156 PRO A O 1
ATOM 1184 N N . GLY A 1 157 ? 3.655 7.332 -11.030 1.00 80.50 157 GLY A N 1
ATOM 1185 C CA . GLY A 1 157 ? 3.243 8.532 -11.777 1.00 80.50 157 GLY A CA 1
ATOM 1186 C C . GLY A 1 157 ? 1.729 8.738 -11.928 1.00 80.50 157 GLY A C 1
ATOM 1187 O O . GLY A 1 157 ? 1.299 9.863 -12.178 1.00 80.50 157 GLY A O 1
ATOM 1188 N N . GLU A 1 158 ? 0.901 7.719 -11.694 1.00 84.06 158 GLU A N 1
ATOM 1189 C CA . GLU A 1 158 ? -0.554 7.865 -11.792 1.00 84.06 158 GLU A CA 1
ATOM 1190 C C . GLU A 1 158 ? -1.152 8.654 -10.619 1.00 84.06 158 GLU A C 1
ATOM 1192 O O . GLU A 1 158 ? -0.800 8.482 -9.445 1.00 84.06 158 GLU A O 1
ATOM 1197 N N . THR A 1 159 ? -2.134 9.504 -10.928 1.00 77.69 159 THR A N 1
ATOM 1198 C CA . THR A 1 159 ? -2.874 10.285 -9.924 1.00 77.69 159 THR A CA 1
ATOM 1199 C C . THR A 1 159 ? -4.093 9.544 -9.370 1.00 77.69 159 THR A C 1
ATOM 1201 O O . THR A 1 159 ? -4.520 9.833 -8.249 1.00 77.69 159 THR A O 1
ATOM 1204 N N . LYS A 1 160 ? -4.623 8.560 -10.107 1.00 80.50 160 LYS A N 1
ATOM 1205 C CA . LYS A 1 160 ? -5.759 7.710 -9.722 1.00 80.50 160 LYS A CA 1
ATOM 1206 C C . LYS A 1 160 ? -5.334 6.246 -9.752 1.00 80.50 160 LYS A C 1
ATOM 1208 O O . LYS A 1 160 ? -4.613 5.855 -10.656 1.00 80.50 160 LYS A O 1
ATOM 1213 N N . GLY A 1 161 ? -5.763 5.470 -8.760 1.00 79.25 161 GLY A N 1
ATOM 1214 C CA . GLY A 1 161 ? -5.620 4.015 -8.787 1.00 79.25 161 GLY A CA 1
ATOM 1215 C C . GLY A 1 161 ? -6.829 3.345 -9.443 1.00 79.25 161 GLY A C 1
ATOM 1216 O O . GLY A 1 161 ? -7.912 3.933 -9.501 1.00 79.25 161 GLY A O 1
ATOM 1217 N N . SER A 1 162 ? -6.642 2.117 -9.911 1.00 84.69 162 SER A N 1
ATOM 1218 C CA . SER A 1 162 ? -7.696 1.199 -10.355 1.00 84.69 162 SER A CA 1
ATOM 1219 C C . SER A 1 162 ? -7.901 0.095 -9.316 1.00 84.69 162 SER A C 1
ATOM 1221 O O . SER A 1 162 ? -7.112 -0.034 -8.382 1.00 84.69 162 SER A O 1
ATOM 1223 N N . ALA A 1 163 ? -8.971 -0.693 -9.426 1.00 85.50 163 ALA A N 1
ATOM 1224 C CA . ALA A 1 163 ? -9.116 -1.867 -8.569 1.00 85.50 163 ALA A CA 1
ATOM 1225 C C . ALA A 1 163 ? -7.950 -2.839 -8.820 1.00 85.50 163 ALA A C 1
ATOM 1227 O O . ALA A 1 163 ? -7.634 -3.130 -9.975 1.00 85.50 163 ALA A O 1
ATOM 1228 N N . CYS A 1 164 ? -7.328 -3.308 -7.733 1.00 79.06 164 CYS A N 1
ATOM 1229 C CA . CYS A 1 164 ? -6.650 -4.600 -7.768 1.00 79.06 164 CYS A CA 1
ATOM 1230 C C . CYS A 1 164 ? -7.731 -5.696 -7.664 1.00 79.06 164 CYS A C 1
ATOM 1232 O O . CYS A 1 164 ? -7.457 -6.806 -8.147 1.00 79.06 164 CYS A O 1
#

Sequence (164 aa):
MNRDADGDGFPVPVDCDDGNPAIRPGALEVRGNLVDENCDRRVSPWVAVAAAVTNQWALDGSRTLLRSLVVRLAPKGAKVTLSCRGSSCPFKATKRSTVARDLAPVSFSKLFRRARLRAGTRLTLTITAPETIGRIYTYTTVNGSLPDPRIECRAPGETKGSAC

Foldseek 3Di:
DFLQPCPLPAGPPQFPCSPDNQQGAPHDADEADPDRSNSPPDHHRAAAFQKDWDWDWDDDAQWIATQWTKIFQGAFQKKKKKDKDDDQQLDHDIDIDTQHHGGRMDTPNVSRPPTTHHFQIWMWIWIDDPRHWIKIWIFTHHTPDGTDTFIWTHGPPDPDTDGD

Radius of gyration: 22.68 Å; chains: 1; bounding box: 45×24×73 Å

Organism: NCBI:txid490573

Secondary structure (DSSP, 8-state):
----SS-SS--TTT-S-TT-TTSSTTPPP-TTSS--TTSSS---PPEEP--EEEEEEEEETTEEEEEEEEEESPPTT-EEEEEEESTT-S-SSPEEEE--STT--EE-GGGGTT--BPTT-EEEEEEE-TTEEEEEEEEE-BTTBPPPEEEEEE-TT-SS-EE-

InterPro domains:
  IPR021655 Putative metal-binding motif [PF11617] (15-43)